Protein AF-A0A956CDB9-F1 (afdb_monomer)

Foldseek 3Di:
DDDPVVLVVVLVVLLVVLLVCLQVQVVVVNVVSLVVNCVSPVPDPLSVVSVVQSVVDPDDRRPSVVSVD

Secondary structure (DSSP, 8-state):
---HHHHHHHHHHHHHHHHHHHHHT-HHHHHHHHHHHHHH-TT-HHHHHHHHHHHH-SSS----GGG--

Radius of gyration: 11.99 Å; Cα contacts (8 Å, |Δi|>4): 60; chains: 1; bounding box: 25×28×34 Å

Sequence (69 aa):
HQDSATLAVLGARAEEQAFALAALGDRGAVGEILADIKRIDPTSPFASELEARMKIHRRGRVDVSGLLE

pLDDT: mean 78.18, std 10.08, range [50.53, 89.06]

Structure (mmCIF, N/CA/C/O backbone):
data_AF-A0A956CDB9-F1
#
_entry.id   AF-A0A956CDB9-F1
#
loop_
_atom_site.group_PDB
_atom_site.id
_atom_site.type_symbol
_atom_site.label_atom_id
_atom_site.label_alt_id
_atom_site.label_comp_id
_atom_site.label_asym_id
_atom_site.label_entity_id
_atom_site.label_seq_id
_atom_site.pdbx_PDB_ins_code
_atom_site.Cartn_x
_atom_site.Cartn_y
_atom_site.Cartn_z
_atom_site.occupancy
_atom_site.B_iso_or_equiv
_atom_site.auth_seq_id
_atom_site.auth_comp_id
_atom_site.auth_asym_id
_atom_site.auth_atom_id
_atom_site.pdbx_PDB_model_num
ATOM 1 N N . HIS A 1 1 ? 11.643 -14.122 -18.184 1.00 62.12 1 HIS A N 1
ATOM 2 C CA . HIS A 1 1 ? 12.017 -12.699 -18.097 1.00 62.12 1 HIS A CA 1
ATOM 3 C C . HIS A 1 1 ? 10.727 -11.927 -17.895 1.00 62.12 1 HIS A C 1
ATOM 5 O O . HIS A 1 1 ? 9.904 -11.944 -18.800 1.00 62.12 1 HIS A O 1
ATOM 11 N N . GLN A 1 2 ? 10.477 -11.387 -16.701 1.00 66.62 2 GLN A N 1
ATOM 12 C CA . GLN A 1 2 ? 9.358 -10.460 -16.521 1.00 66.62 2 GLN A CA 1
ATOM 13 C C . GLN A 1 2 ? 9.774 -9.108 -17.100 1.00 66.62 2 GLN A C 1
ATOM 15 O O . GLN A 1 2 ? 10.894 -8.661 -16.869 1.00 66.62 2 GLN A O 1
ATOM 20 N N . ASP A 1 3 ? 8.902 -8.524 -17.912 1.00 87.00 3 ASP A N 1
ATOM 21 C CA . ASP A 1 3 ? 9.122 -7.231 -18.546 1.00 87.00 3 ASP A CA 1
ATOM 22 C C . ASP A 1 3 ? 8.968 -6.106 -17.511 1.00 87.00 3 ASP A C 1
ATOM 24 O O . ASP A 1 3 ? 7.963 -6.030 -16.800 1.00 87.00 3 ASP A O 1
ATOM 28 N N . SER A 1 4 ? 9.975 -5.237 -17.418 1.00 81.50 4 SER A N 1
ATOM 29 C CA . SER A 1 4 ? 10.011 -4.140 -16.451 1.00 81.50 4 SER A CA 1
ATOM 30 C C . SER A 1 4 ? 8.855 -3.157 -16.645 1.00 81.50 4 SER A C 1
ATOM 32 O O . SER A 1 4 ? 8.351 -2.620 -15.662 1.00 81.50 4 SER A O 1
ATOM 34 N N . ALA A 1 5 ? 8.388 -2.952 -17.885 1.00 84.56 5 ALA A N 1
ATOM 35 C CA . ALA A 1 5 ? 7.224 -2.103 -18.143 1.00 84.56 5 ALA A CA 1
ATOM 36 C C . ALA A 1 5 ? 5.940 -2.733 -17.581 1.00 84.56 5 ALA A C 1
ATOM 38 O O . ALA A 1 5 ? 5.134 -2.055 -16.945 1.00 84.56 5 ALA A O 1
ATOM 39 N N . THR A 1 6 ? 5.789 -4.049 -17.737 1.00 85.75 6 THR A N 1
ATOM 40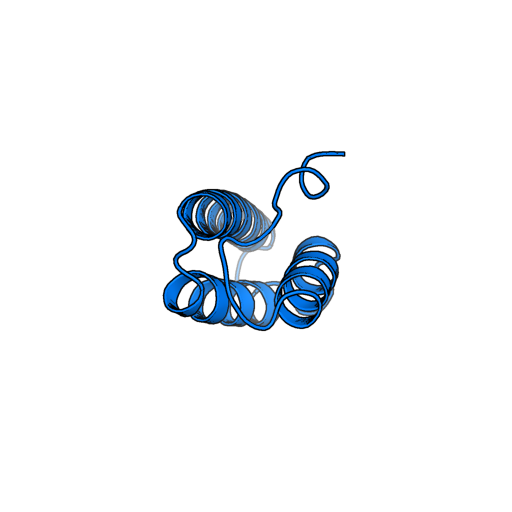 C CA . THR A 1 6 ? 4.685 -4.808 -17.136 1.00 85.75 6 THR A CA 1
ATOM 41 C C . THR A 1 6 ? 4.696 -4.717 -15.604 1.00 85.75 6 THR A C 1
ATOM 43 O O . THR A 1 6 ? 3.647 -4.494 -15.001 1.00 85.75 6 THR A O 1
ATOM 46 N N . LEU A 1 7 ? 5.863 -4.832 -14.958 1.00 84.44 7 LEU A N 1
ATOM 47 C CA . LEU A 1 7 ? 5.978 -4.700 -13.498 1.00 84.44 7 LEU A CA 1
ATOM 48 C C . LEU A 1 7 ? 5.642 -3.283 -13.009 1.00 84.44 7 LEU A C 1
ATOM 50 O O . LEU A 1 7 ? 4.947 -3.146 -12.006 1.00 84.44 7 LEU A O 1
ATOM 54 N N . ALA A 1 8 ? 6.055 -2.244 -13.739 1.00 80.44 8 ALA A N 1
ATOM 55 C CA . ALA A 1 8 ? 5.727 -0.859 -13.403 1.00 80.44 8 ALA A CA 1
ATOM 56 C C . ALA A 1 8 ? 4.213 -0.583 -13.467 1.00 80.44 8 ALA A C 1
ATOM 58 O O . ALA A 1 8 ? 3.660 0.052 -12.571 1.00 80.44 8 ALA A O 1
ATOM 59 N N . VAL A 1 9 ? 3.520 -1.107 -14.487 1.00 86.88 9 VAL A N 1
ATOM 60 C CA . VAL A 1 9 ? 2.055 -0.986 -14.596 1.00 86.88 9 VAL A CA 1
ATOM 61 C C . VAL A 1 9 ? 1.354 -1.719 -13.451 1.00 86.88 9 VAL A C 1
ATOM 63 O O . VAL A 1 9 ? 0.402 -1.189 -12.881 1.00 86.88 9 VAL A O 1
ATOM 66 N N . LEU A 1 10 ? 1.815 -2.921 -13.093 1.00 84.06 10 LEU A N 1
ATOM 67 C CA . LEU A 1 10 ? 1.254 -3.677 -11.969 1.00 84.06 10 LEU A CA 1
ATOM 68 C C . LEU A 1 10 ? 1.476 -2.963 -10.630 1.00 84.06 10 LEU A C 1
ATOM 70 O O . LEU A 1 10 ? 0.548 -2.912 -9.825 1.00 84.06 10 LEU A O 1
ATOM 74 N N . GLY A 1 11 ? 2.656 -2.370 -10.426 1.00 83.88 11 GLY A N 1
ATOM 75 C CA . GLY A 1 11 ? 2.955 -1.530 -9.267 1.00 83.88 11 GLY A CA 1
ATOM 76 C C . GLY A 1 11 ? 1.974 -0.365 -9.153 1.00 83.88 11 GLY A C 1
ATOM 77 O O . GLY A 1 11 ? 1.241 -0.288 -8.174 1.00 83.88 11 GLY A O 1
ATOM 78 N N . ALA A 1 12 ? 1.852 0.458 -10.198 1.00 83.94 12 ALA A N 1
ATOM 79 C CA . ALA A 1 12 ? 0.951 1.614 -10.199 1.00 83.94 12 ALA A CA 1
ATOM 80 C C . ALA A 1 12 ? -0.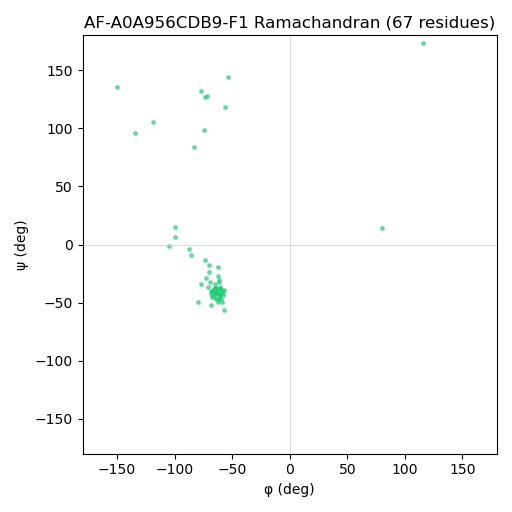518 1.238 -9.912 1.00 83.94 12 ALA A C 1
ATOM 82 O O . ALA A 1 12 ? -1.216 1.932 -9.176 1.00 83.94 12 ALA A O 1
ATOM 83 N N . ARG A 1 13 ? -0.997 0.106 -10.447 1.00 86.12 13 ARG A N 1
ATOM 84 C CA . ARG A 1 13 ? -2.362 -0.378 -10.170 1.00 86.12 13 ARG A CA 1
ATOM 85 C C . ARG A 1 13 ? -2.553 -0.829 -8.729 1.00 86.12 13 ARG A C 1
ATOM 87 O O . ARG A 1 13 ? -3.604 -0.562 -8.149 1.00 86.12 13 ARG A O 1
ATOM 94 N N . ALA A 1 14 ? -1.561 -1.502 -8.159 1.00 83.12 14 ALA A N 1
ATOM 95 C CA . ALA A 1 14 ? -1.602 -1.892 -6.761 1.00 83.12 14 ALA A CA 1
ATOM 96 C C . ALA A 1 14 ? -1.590 -0.653 -5.842 1.00 83.12 14 ALA A C 1
ATOM 98 O O . ALA A 1 14 ? -2.337 -0.613 -4.867 1.00 83.12 14 ALA A O 1
ATOM 99 N N . GLU A 1 15 ? -0.838 0.397 -6.185 1.00 84.31 15 GLU A N 1
ATOM 100 C CA . GLU A 1 15 ? -0.835 1.667 -5.443 1.00 84.31 15 GLU A CA 1
ATOM 101 C C . GLU A 1 15 ? -2.213 2.359 -5.461 1.00 84.31 15 GLU A C 1
ATOM 103 O O . GLU A 1 15 ? -2.742 2.717 -4.404 1.00 84.31 15 GLU A O 1
ATOM 108 N N . GLU A 1 16 ? -2.856 2.461 -6.632 1.00 84.62 16 GLU A N 1
ATOM 109 C CA . GLU A 1 16 ? -4.216 3.013 -6.774 1.00 84.62 16 GLU A CA 1
ATOM 110 C C . GLU A 1 16 ? -5.251 2.246 -5.927 1.00 84.62 16 GLU A C 1
ATOM 112 O O . GLU A 1 16 ? -6.098 2.845 -5.255 1.00 84.62 16 GLU A O 1
ATOM 117 N N . GLN A 1 17 ? -5.184 0.910 -5.931 1.00 81.94 17 GLN A N 1
ATOM 118 C CA . GLN A 1 17 ? -6.095 0.067 -5.152 1.00 81.94 17 GLN A CA 1
ATOM 119 C C . GLN A 1 17 ? -5.853 0.195 -3.645 1.00 81.94 17 GLN A C 1
ATOM 121 O O . GLN A 1 17 ? -6.811 0.314 -2.877 1.00 81.94 17 GLN A O 1
ATOM 126 N N . ALA A 1 18 ? -4.588 0.214 -3.217 1.00 79.62 18 ALA A N 1
ATOM 127 C CA . ALA A 1 18 ? -4.225 0.420 -1.821 1.00 79.62 18 ALA A CA 1
ATOM 128 C C . ALA A 1 18 ? -4.759 1.758 -1.300 1.00 79.62 18 ALA A C 1
ATOM 130 O O . ALA A 1 18 ? -5.310 1.814 -0.200 1.00 79.62 18 ALA A O 1
ATOM 131 N N . PHE A 1 19 ? -4.664 2.818 -2.107 1.00 75.38 19 PHE A N 1
ATOM 132 C CA . PHE A 1 19 ? -5.199 4.131 -1.768 1.00 75.38 19 PHE A CA 1
ATOM 133 C C . PHE A 1 19 ? -6.724 4.104 -1.582 1.00 75.38 19 PHE A C 1
ATOM 135 O O . PHE A 1 19 ? -7.237 4.560 -0.556 1.00 75.38 19 PHE A O 1
ATOM 142 N N . ALA A 1 20 ? -7.457 3.517 -2.534 1.00 77.38 20 ALA A N 1
ATOM 143 C CA . ALA A 1 20 ? -8.914 3.417 -2.466 1.00 77.38 20 ALA A CA 1
ATOM 144 C C . ALA A 1 20 ? -9.387 2.631 -1.228 1.00 77.38 20 ALA A C 1
ATOM 146 O O . ALA A 1 20 ? -10.303 3.060 -0.525 1.00 77.38 20 ALA A O 1
ATOM 147 N N . LEU A 1 21 ? -8.738 1.509 -0.913 1.00 76.56 21 LEU A N 1
ATOM 148 C CA . LEU A 1 21 ? -9.092 0.681 0.244 1.00 76.56 21 LEU A CA 1
ATOM 149 C C . LEU A 1 21 ? -8.717 1.346 1.570 1.00 76.56 21 LEU A C 1
ATOM 151 O O . LEU A 1 21 ? -9.475 1.274 2.541 1.00 76.56 21 LEU A O 1
ATOM 155 N N . ALA A 1 22 ? -7.591 2.056 1.603 1.00 75.56 22 ALA A N 1
ATOM 156 C CA . ALA A 1 22 ? -7.176 2.835 2.758 1.00 75.56 22 ALA A CA 1
ATOM 157 C C . ALA A 1 22 ? -8.178 3.970 3.050 1.00 75.56 22 ALA A C 1
ATOM 159 O O . ALA A 1 22 ? -8.573 4.141 4.208 1.00 75.56 22 ALA A O 1
ATOM 160 N N . ALA A 1 23 ? -8.689 4.647 2.013 1.00 73.12 23 ALA A N 1
ATOM 161 C CA . ALA A 1 23 ? -9.742 5.661 2.127 1.00 73.12 23 ALA A CA 1
ATOM 162 C C . ALA A 1 23 ? -11.076 5.081 2.639 1.00 73.12 23 ALA A C 1
ATOM 164 O O . ALA A 1 23 ? -11.773 5.709 3.442 1.00 73.12 23 ALA A O 1
ATOM 165 N N . LEU A 1 24 ? -11.416 3.858 2.218 1.00 74.06 24 LEU A N 1
ATOM 166 C CA . LEU A 1 24 ? -12.591 3.120 2.697 1.00 74.06 24 LEU A CA 1
ATOM 167 C C . LEU A 1 24 ? -12.412 2.570 4.123 1.00 74.06 24 LEU A C 1
ATOM 169 O O . LEU A 1 24 ? -13.390 2.202 4.775 1.00 74.06 24 LEU A O 1
ATOM 173 N N . GLY A 1 25 ? -11.183 2.571 4.643 1.00 69.12 25 GLY A N 1
ATOM 174 C CA . GLY A 1 25 ? -10.849 2.067 5.971 1.00 69.12 25 GLY A CA 1
ATOM 175 C C . GLY A 1 25 ? -10.717 0.544 6.050 1.00 69.12 25 GLY A C 1
ATOM 176 O O . GLY A 1 25 ? -10.680 0.011 7.162 1.00 69.12 25 GLY A O 1
ATOM 177 N N . 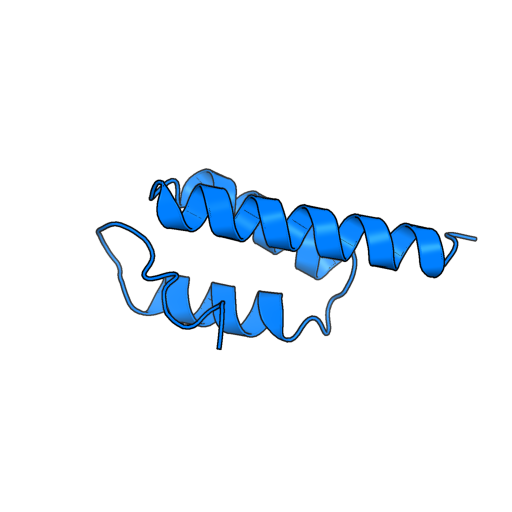ASP A 1 26 ? -10.617 -0.156 4.916 1.00 79.12 26 ASP A N 1
ATOM 178 C CA . ASP A 1 26 ? -10.406 -1.606 4.873 1.00 79.12 26 ASP A CA 1
ATOM 179 C C . ASP A 1 26 ? -8.920 -1.944 5.025 1.00 79.12 26 ASP A C 1
ATOM 181 O O . ASP A 1 26 ? -8.166 -2.136 4.073 1.00 79.12 26 ASP A O 1
ATOM 185 N N . ARG A 1 27 ? -8.476 -1.996 6.278 1.00 74.88 27 ARG A N 1
ATOM 186 C CA . ARG A 1 27 ? -7.064 -2.200 6.618 1.00 74.88 27 ARG A CA 1
ATOM 187 C C . ARG A 1 27 ? -6.554 -3.609 6.320 1.00 74.88 27 ARG A C 1
ATOM 189 O O . ARG A 1 27 ? -5.343 -3.771 6.187 1.00 74.88 27 ARG A O 1
ATOM 196 N N . G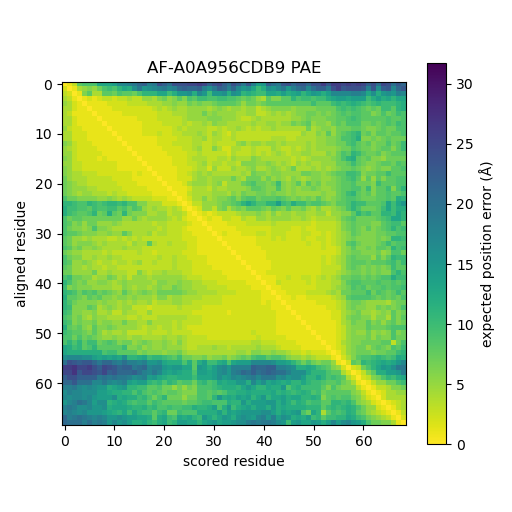LY A 1 28 ? -7.443 -4.604 6.273 1.00 80.38 28 GLY A N 1
ATOM 197 C CA . GLY A 1 28 ? -7.077 -5.982 5.948 1.00 80.38 28 GLY A CA 1
ATOM 198 C C . GLY A 1 28 ? -6.659 -6.070 4.487 1.00 80.38 28 GLY A C 1
ATOM 199 O O . GLY A 1 28 ? -5.532 -6.459 4.193 1.00 80.38 28 GLY A O 1
ATOM 200 N N . ALA A 1 29 ? -7.519 -5.566 3.602 1.00 82.31 29 ALA A N 1
ATOM 201 C CA . ALA A 1 29 ? -7.255 -5.547 2.172 1.00 82.31 29 ALA A CA 1
ATOM 202 C C . ALA A 1 29 ? -6.057 -4.644 1.807 1.00 82.31 29 ALA A C 1
ATOM 204 O O . ALA A 1 29 ? -5.230 -5.020 0.982 1.00 82.31 29 ALA A O 1
ATOM 205 N N . VAL A 1 30 ? -5.873 -3.500 2.485 1.00 83.44 30 VAL A N 1
ATOM 206 C CA . VAL A 1 30 ? -4.662 -2.664 2.313 1.00 83.44 30 VAL A CA 1
ATOM 207 C C . VAL A 1 30 ? -3.383 -3.427 2.677 1.00 83.44 30 VAL A C 1
ATOM 209 O O . VAL A 1 30 ? -2.367 -3.267 2.006 1.00 83.44 30 VAL A O 1
ATOM 212 N N . GLY A 1 31 ? -3.415 -4.261 3.722 1.00 84.69 31 GLY A N 1
ATOM 213 C CA . GLY A 1 31 ? -2.265 -5.069 4.130 1.00 84.69 31 GLY A CA 1
ATOM 214 C C . GLY A 1 31 ? -1.875 -6.122 3.090 1.00 84.69 31 GLY A C 1
ATOM 215 O O . GLY A 1 31 ? -0.685 -6.316 2.841 1.00 84.69 31 GLY A O 1
ATOM 216 N N . GLU A 1 32 ? -2.861 -6.760 2.455 1.00 88.19 32 GLU A N 1
ATOM 217 C CA . GLU A 1 32 ? -2.632 -7.716 1.363 1.00 88.19 32 GLU A CA 1
ATOM 218 C C . GLU A 1 32 ? -2.003 -7.027 0.145 1.00 88.19 32 GLU A C 1
ATOM 220 O O . GLU A 1 32 ? -0.972 -7.480 -0.355 1.00 88.19 32 GLU A O 1
ATOM 225 N N . ILE A 1 33 ? -2.537 -5.872 -0.264 1.00 86.44 33 ILE A N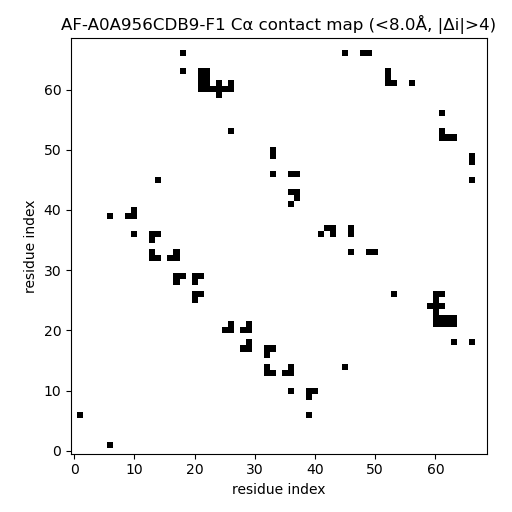 1
ATOM 226 C CA . ILE A 1 33 ? -1.989 -5.118 -1.400 1.00 86.44 33 ILE A CA 1
ATOM 227 C C . ILE A 1 33 ? -0.592 -4.576 -1.098 1.00 86.44 33 ILE A C 1
ATOM 229 O O . ILE A 1 33 ? 0.288 -4.635 -1.951 1.00 86.44 33 ILE A O 1
ATOM 233 N N . LEU A 1 34 ? -0.340 -4.096 0.122 1.00 88.06 34 LEU A N 1
ATOM 234 C CA . LEU A 1 34 ? 0.994 -3.666 0.539 1.00 88.06 34 LEU A CA 1
ATOM 235 C C . LEU A 1 34 ? 2.024 -4.802 0.406 1.00 88.06 34 LEU A C 1
ATOM 237 O O . LEU A 1 34 ? 3.158 -4.561 -0.014 1.00 88.06 34 LEU A O 1
ATOM 241 N N . ALA A 1 35 ? 1.644 -6.036 0.750 1.00 89.06 35 ALA A N 1
ATOM 242 C CA . ALA A 1 35 ? 2.509 -7.199 0.575 1.00 89.06 35 ALA A CA 1
ATOM 243 C C . ALA A 1 35 ? 2.777 -7.491 -0.910 1.00 89.06 35 ALA A C 1
ATOM 245 O O . ALA A 1 35 ? 3.916 -7.790 -1.277 1.00 89.06 35 ALA A O 1
ATOM 246 N N . ASP A 1 36 ? 1.765 -7.349 -1.768 1.00 87.56 36 ASP A N 1
ATOM 247 C CA . ASP A 1 36 ? 1.924 -7.492 -3.216 1.00 87.56 36 ASP A CA 1
ATOM 248 C C . ASP A 1 36 ? 2.813 -6.403 -3.826 1.00 87.56 36 ASP A C 1
ATOM 250 O O . ASP A 1 36 ? 3.703 -6.731 -4.612 1.00 87.56 36 ASP A O 1
ATOM 254 N N . ILE A 1 37 ? 2.663 -5.137 -3.416 1.00 85.88 37 ILE A N 1
ATOM 255 C CA . ILE A 1 37 ? 3.540 -4.043 -3.862 1.00 85.88 37 ILE A CA 1
ATOM 256 C C . ILE A 1 37 ? 4.987 -4.353 -3.480 1.00 85.88 37 ILE A C 1
ATOM 258 O O . ILE A 1 37 ? 5.851 -4.331 -4.347 1.00 85.88 37 ILE A O 1
ATOM 262 N N . LYS A 1 38 ? 5.261 -4.738 -2.225 1.00 88.81 38 LYS A N 1
ATOM 263 C CA . LYS A 1 38 ? 6.623 -5.090 -1.774 1.00 88.81 38 LYS A CA 1
ATOM 264 C C . LYS A 1 38 ? 7.211 -6.301 -2.505 1.00 88.81 38 LYS A C 1
ATOM 266 O O . LYS A 1 38 ? 8.430 -6.432 -2.589 1.00 88.81 38 LYS A O 1
ATOM 271 N N . ARG A 1 39 ? 6.369 -7.208 -3.007 1.00 88.56 39 ARG A N 1
ATOM 272 C CA . ARG A 1 39 ? 6.797 -8.364 -3.807 1.00 88.56 39 ARG A CA 1
ATOM 273 C C . ARG A 1 39 ? 7.150 -7.970 -5.244 1.00 88.56 39 ARG A C 1
ATOM 275 O O . ARG A 1 39 ? 8.037 -8.591 -5.824 1.00 88.56 39 ARG A O 1
ATOM 282 N N . ILE A 1 40 ? 6.453 -6.983 -5.808 1.00 84.69 40 ILE A N 1
ATOM 283 C CA . ILE A 1 40 ? 6.684 -6.453 -7.162 1.00 84.69 40 ILE A CA 1
ATOM 284 C C . ILE A 1 40 ? 7.873 -5.483 -7.166 1.00 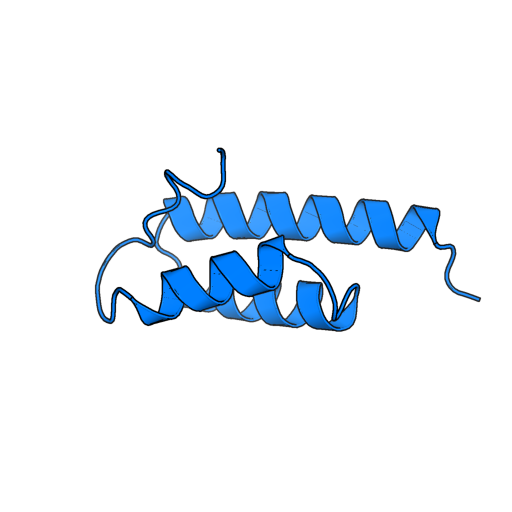84.69 40 ILE A C 1
ATOM 286 O O . ILE A 1 40 ? 8.780 -5.627 -7.981 1.00 84.69 40 ILE A O 1
ATOM 290 N N . ASP A 1 41 ? 7.873 -4.531 -6.236 1.00 83.50 41 ASP A N 1
ATOM 291 C CA . ASP A 1 41 ? 8.916 -3.535 -6.013 1.00 83.50 41 ASP A CA 1
ATOM 292 C C . ASP A 1 41 ? 9.225 -3.420 -4.505 1.00 83.50 41 ASP A C 1
ATOM 294 O O . ASP A 1 41 ? 8.571 -2.673 -3.767 1.00 83.50 41 ASP A O 1
ATOM 298 N N . PRO A 1 42 ? 10.259 -4.135 -4.025 1.00 86.75 42 PRO A N 1
ATOM 299 C CA . PRO A 1 42 ? 10.693 -4.077 -2.630 1.00 86.75 42 PRO A CA 1
ATOM 300 C C . PRO A 1 42 ? 11.188 -2.695 -2.192 1.00 86.75 42 PRO A C 1
ATOM 302 O O . PRO A 1 42 ? 11.280 -2.431 -0.994 1.00 86.75 42 PRO A O 1
ATOM 305 N N . THR A 1 43 ? 11.547 -1.836 -3.148 1.00 86.81 43 THR A N 1
ATOM 306 C CA . THR A 1 43 ? 12.086 -0.494 -2.914 1.00 86.81 43 THR A CA 1
ATOM 307 C C . THR A 1 43 ? 11.041 0.607 -3.069 1.00 86.81 43 THR A C 1
ATOM 309 O O . THR A 1 43 ? 11.398 1.781 -2.970 1.00 86.81 43 THR A O 1
ATOM 312 N N . SER A 1 44 ? 9.763 0.248 -3.254 1.00 84.81 44 SER A N 1
ATOM 313 C CA . SER A 1 44 ? 8.682 1.212 -3.458 1.00 84.81 44 SER A CA 1
ATOM 314 C C . SER A 1 44 ? 8.607 2.217 -2.289 1.00 84.81 44 SER A C 1
ATOM 316 O O . SER A 1 44 ? 8.360 1.827 -1.134 1.00 84.81 44 SER A O 1
ATOM 318 N N . PRO A 1 45 ? 8.797 3.525 -2.557 1.00 86.00 45 PRO A N 1
ATOM 319 C CA . PRO A 1 45 ? 8.644 4.561 -1.540 1.00 86.00 45 PRO A CA 1
ATOM 320 C C . PRO A 1 45 ? 7.190 4.650 -1.058 1.00 86.00 45 PRO A C 1
ATOM 322 O O . PRO A 1 45 ? 6.957 4.834 0.137 1.00 86.00 45 PRO A O 1
ATOM 325 N N . PHE A 1 46 ? 6.220 4.409 -1.949 1.00 84.81 46 PHE A N 1
ATOM 326 C CA . PHE A 1 46 ? 4.801 4.341 -1.605 1.00 84.81 46 PHE A CA 1
ATOM 327 C C . PHE A 1 46 ? 4.517 3.235 -0.584 1.00 84.81 46 PHE A C 1
ATOM 329 O O . PHE A 1 46 ? 3.855 3.479 0.423 1.00 84.81 46 PHE A O 1
ATOM 336 N N . ALA A 1 47 ? 5.053 2.027 -0.793 1.00 87.88 47 ALA A N 1
ATOM 337 C CA . ALA A 1 47 ? 4.862 0.921 0.144 1.00 87.88 47 ALA A CA 1
ATOM 338 C C . ALA A 1 47 ? 5.415 1.246 1.542 1.00 87.88 47 ALA A C 1
ATOM 340 O O . ALA A 1 47 ? 4.810 0.893 2.557 1.00 87.88 47 ALA A O 1
ATOM 341 N N . SER A 1 48 ? 6.555 1.936 1.603 1.00 88.94 48 SER A N 1
ATOM 342 C CA . SER A 1 48 ? 7.170 2.355 2.866 1.00 88.94 48 SER A CA 1
ATOM 343 C C . SER A 1 48 ? 6.308 3.383 3.609 1.00 88.94 48 SER A C 1
ATOM 345 O O . SER A 1 48 ? 6.066 3.233 4.809 1.00 88.94 48 SER A O 1
ATOM 347 N N . GLU A 1 49 ? 5.787 4.380 2.894 1.00 86.00 49 GLU A N 1
ATOM 348 C CA . GLU A 1 49 ? 4.915 5.421 3.450 1.00 86.00 49 GLU A CA 1
ATOM 349 C C . GLU A 1 49 ? 3.554 4.856 3.893 1.00 86.00 49 GLU A C 1
ATOM 351 O O . GLU A 1 49 ? 3.090 5.109 5.009 1.00 86.00 49 GLU A O 1
ATOM 356 N N . LEU A 1 50 ? 2.932 4.010 3.066 1.00 83.81 50 LEU A N 1
ATOM 357 C CA . LEU A 1 50 ? 1.671 3.344 3.388 1.00 83.81 50 LEU A CA 1
ATOM 358 C C . LEU A 1 50 ? 1.805 2.464 4.641 1.00 83.81 50 LEU A C 1
ATOM 360 O O . LEU A 1 50 ? 0.947 2.503 5.527 1.00 83.81 50 LEU A O 1
ATOM 364 N N . GLU A 1 51 ? 2.901 1.711 4.765 1.00 87.69 51 GLU A N 1
ATOM 365 C CA . GLU A 1 51 ? 3.179 0.911 5.959 1.00 87.69 51 GLU A CA 1
ATOM 366 C C . GLU A 1 51 ? 3.340 1.780 7.217 1.00 87.69 51 GLU A C 1
ATOM 368 O O . GLU A 1 51 ? 2.822 1.429 8.285 1.00 87.69 51 GLU A O 1
ATOM 373 N N . ALA A 1 52 ? 4.039 2.914 7.111 1.00 85.19 52 ALA A N 1
ATOM 374 C CA . ALA A 1 52 ? 4.210 3.850 8.218 1.00 85.19 52 ALA A CA 1
ATOM 375 C C . ALA A 1 52 ? 2.857 4.412 8.684 1.00 85.19 52 ALA A C 1
ATOM 377 O O . ALA A 1 52 ? 2.541 4.369 9.877 1.00 85.19 52 ALA A O 1
ATOM 378 N N . ARG A 1 53 ? 1.999 4.827 7.746 1.00 77.75 53 ARG A N 1
ATOM 379 C CA . ARG A 1 53 ? 0.644 5.335 8.029 1.00 77.75 53 ARG A CA 1
ATOM 380 C C . ARG A 1 53 ? -0.265 4.289 8.651 1.00 77.75 53 ARG A C 1
ATOM 382 O O . ARG A 1 53 ? -1.010 4.582 9.590 1.00 77.75 53 ARG A O 1
ATOM 389 N N . MET A 1 54 ? -0.169 3.038 8.203 1.00 78.44 54 MET A N 1
ATOM 390 C CA . MET A 1 54 ? -0.863 1.939 8.863 1.00 78.44 54 MET A CA 1
ATOM 391 C C . MET A 1 54 ? -0.391 1.775 10.321 1.00 78.44 54 MET A C 1
ATOM 393 O O . MET A 1 54 ? -1.208 1.519 11.203 1.00 78.44 54 MET A O 1
ATOM 397 N N . LYS A 1 55 ? 0.887 1.973 10.645 1.00 78.94 55 LYS A N 1
ATOM 398 C CA . LYS A 1 55 ? 1.376 1.815 12.029 1.00 78.94 55 LYS A CA 1
ATOM 399 C C . LYS A 1 55 ? 0.933 2.941 12.979 1.00 78.94 55 LYS A C 1
ATOM 401 O O . LYS A 1 55 ? 0.755 2.671 14.167 1.00 78.94 55 LYS A O 1
ATOM 406 N N . ILE A 1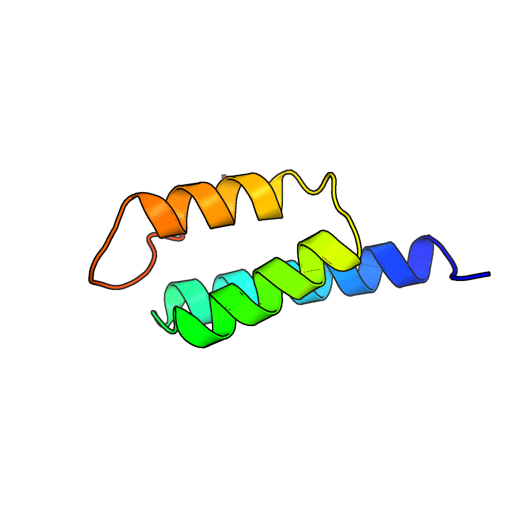 56 ? 0.712 4.160 12.480 1.00 72.25 56 ILE A N 1
ATOM 407 C CA . ILE A 1 56 ? 0.393 5.349 13.300 1.00 72.25 56 ILE A CA 1
ATOM 408 C C . ILE A 1 56 ? -1.007 5.277 13.946 1.00 72.25 56 ILE A C 1
ATOM 410 O O . ILE A 1 56 ? -1.196 5.736 15.074 1.00 72.25 56 ILE A O 1
ATOM 414 N N . HIS A 1 57 ? -1.989 4.638 13.302 1.00 61.38 57 HIS A N 1
ATOM 415 C CA . HIS A 1 57 ? -3.351 4.521 13.839 1.00 61.38 57 HIS A CA 1
ATOM 416 C C . HIS A 1 57 ? -3.760 3.058 14.066 1.00 61.38 57 HIS A C 1
ATOM 418 O O . HIS A 1 57 ? -4.080 2.329 13.129 1.00 61.38 57 HIS A O 1
ATOM 424 N N . ARG A 1 58 ? -3.786 2.628 15.341 1.00 54.59 58 ARG A N 1
ATOM 425 C CA . ARG A 1 58 ? -4.188 1.264 15.762 1.00 54.59 58 ARG A CA 1
ATOM 426 C C . ARG A 1 58 ? -5.689 0.966 15.602 1.00 54.59 58 ARG A C 1
ATOM 428 O O . ARG A 1 58 ? -6.060 -0.204 15.628 1.00 54.59 58 ARG A O 1
ATOM 435 N N . ARG A 1 59 ? -6.551 1.983 15.461 1.00 50.53 59 ARG A N 1
ATOM 436 C CA . ARG A 1 59 ? -8.005 1.861 15.224 1.00 50.53 59 ARG A CA 1
ATOM 437 C C . ARG A 1 59 ? -8.511 3.060 14.409 1.00 50.53 59 ARG A C 1
ATOM 439 O O . ARG A 1 59 ? -8.154 4.184 14.739 1.00 50.53 59 ARG A O 1
ATOM 446 N N . GLY A 1 60 ? -9.355 2.818 13.400 1.00 59.09 60 GLY A N 1
ATOM 447 C CA . GLY A 1 60 ? -9.961 3.856 12.544 1.00 59.09 60 GLY A CA 1
ATOM 448 C C . GLY A 1 60 ? -9.535 3.791 11.069 1.00 59.09 60 GLY A C 1
ATOM 449 O O . GLY A 1 60 ? -8.677 2.982 10.705 1.00 59.09 60 GLY A O 1
ATOM 450 N N . ARG A 1 61 ? -10.167 4.630 10.227 1.00 62.09 61 ARG A N 1
ATOM 451 C CA . ARG A 1 61 ? -9.819 4.812 8.800 1.00 62.09 61 ARG A CA 1
ATOM 452 C C . ARG A 1 61 ? -8.327 5.149 8.662 1.00 62.09 61 ARG A C 1
ATOM 454 O O . ARG A 1 61 ? -7.772 5.815 9.534 1.00 62.09 61 ARG A O 1
ATOM 461 N N . VAL A 1 62 ? -7.676 4.663 7.604 1.00 64.12 62 VAL A N 1
ATOM 462 C CA . VAL A 1 62 ? -6.287 5.043 7.305 1.00 64.12 62 VAL A CA 1
ATOM 463 C C . VAL A 1 62 ? -6.315 6.488 6.815 1.00 64.12 62 VAL A C 1
ATOM 465 O O . VAL A 1 62 ? -7.093 6.809 5.919 1.00 64.12 62 VAL A O 1
ATOM 468 N N . ASP A 1 63 ? -5.504 7.365 7.406 1.00 66.44 63 ASP A N 1
ATOM 469 C CA . ASP A 1 63 ? -5.361 8.727 6.893 1.00 66.44 63 ASP A CA 1
ATOM 470 C C . ASP A 1 63 ? -4.525 8.707 5.609 1.00 66.44 63 ASP A C 1
ATOM 472 O O . ASP A 1 63 ? -3.291 8.626 5.626 1.00 66.44 63 ASP A O 1
ATOM 476 N N . VAL A 1 64 ? -5.236 8.735 4.485 1.00 65.50 64 VAL A N 1
ATOM 477 C CA . VAL A 1 64 ? -4.668 8.726 3.136 1.00 65.50 64 VAL A CA 1
ATOM 478 C C . VAL A 1 64 ? -4.338 10.123 2.613 1.00 65.50 64 VAL A C 1
ATOM 480 O O . VAL A 1 64 ? -3.781 10.237 1.528 1.00 65.50 64 VAL A O 1
ATOM 483 N N . SER A 1 65 ? -4.647 11.189 3.359 1.00 66.12 65 SER A N 1
ATOM 484 C CA . SER A 1 65 ? -4.575 12.569 2.851 1.00 66.12 65 SER A CA 1
ATOM 485 C C . SER A 1 65 ? -3.164 12.983 2.427 1.00 66.12 65 SER A C 1
ATOM 487 O O . SER A 1 65 ? -3.018 13.749 1.486 1.00 66.12 65 SER A O 1
ATOM 489 N N . GLY A 1 66 ? -2.130 12.433 3.066 1.00 62.72 66 GLY A N 1
ATOM 490 C CA . GLY A 1 66 ? -0.733 12.697 2.704 1.00 62.72 66 GLY A CA 1
ATOM 491 C C . GLY A 1 66 ? -0.077 11.612 1.842 1.00 62.72 66 GLY A C 1
ATOM 492 O O . GLY A 1 66 ? 1.141 11.574 1.775 1.00 62.72 66 GLY A O 1
ATOM 493 N N . LEU A 1 67 ? -0.849 10.700 1.236 1.00 62.03 67 LEU A N 1
ATOM 494 C CA . LEU A 1 67 ? -0.345 9.824 0.161 1.00 62.03 67 LEU A CA 1
ATOM 495 C C . LEU A 1 67 ? -0.430 10.498 -1.225 1.00 62.03 67 LEU A C 1
ATOM 497 O O . LEU A 1 67 ? 0.066 9.931 -2.192 1.00 62.03 67 LEU A O 1
ATOM 501 N N . LEU A 1 68 ? -1.096 11.656 -1.330 1.00 59.03 68 LE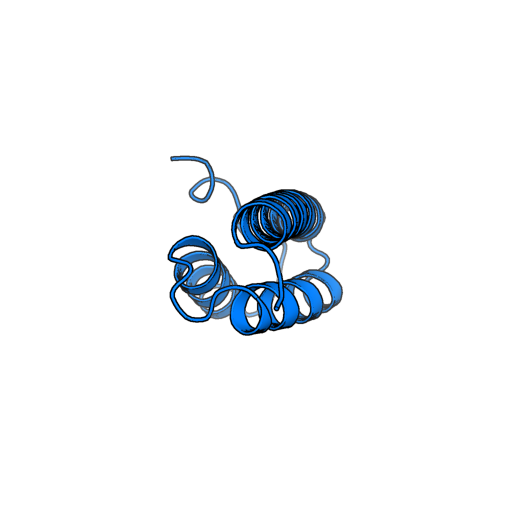U A N 1
ATOM 502 C CA . LEU A 1 68 ? -1.309 12.406 -2.579 1.00 59.03 68 LEU A CA 1
ATOM 503 C C . LEU A 1 68 ? -0.430 13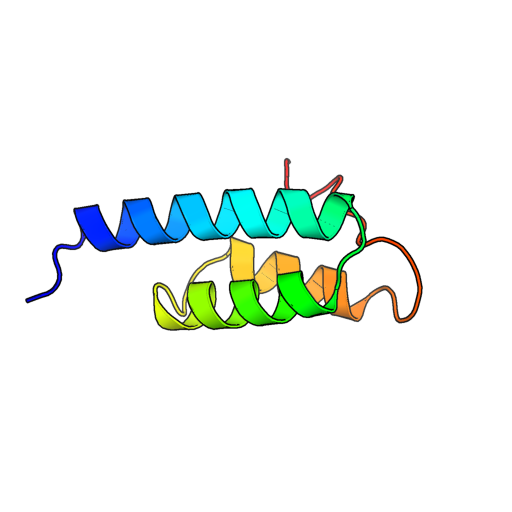.664 -2.709 1.00 59.03 68 LEU A C 1
ATOM 505 O O . LEU A 1 68 ? -0.557 14.375 -3.706 1.00 59.03 68 LEU A O 1
ATOM 509 N N . GLU A 1 69 ? 0.395 13.957 -1.702 1.00 56.91 69 GLU A N 1
ATOM 510 C CA . GLU A 1 69 ? 1.387 15.046 -1.722 1.00 56.91 69 GLU A CA 1
ATOM 511 C C . GLU A 1 69 ? 2.732 14.535 -2.247 1.00 56.91 69 GLU A C 1
ATOM 513 O O . GLU A 1 69 ? 3.365 15.277 -3.033 1.00 56.91 69 GLU A O 1
#

Solvent-accessible surface area (backbone atoms only — not comparable to full-atom values): 4034 Å² total; per-residue (Å²): 133,85,55,68,69,61,52,51,54,53,42,55,51,40,52,56,50,31,51,55,31,24,63,72,36,40,61,67,63,26,52,56,39,44,52,50,36,42,69,77,40,74,79,41,65,64,51,54,51,52,51,51,50,54,67,74,49,92,73,72,63,42,80,51,79,77,78,79,116

Nearest PDB structures (foldseek):
  5a9z-assembly1_BX  TM=5.547E-01  e=3.135E+00  Thermus thermophilus HB8

Mean predicted aligned error: 6.59 Å